Protein AF-A0A7W3M077-F1 (afdb_monomer)

Organism: Actinomadura namibiensis (NCBI:txid182080)

Sequence (106 aa):
MRRLPAVLLFTALAASAAVGAAPTAAAAPPPPPDAATPRSHLASLTVAAEGPSTGYSRDKFPHWITQSGTCNTREVVLQRDGSGVVTDSSCAAVSGTWRSPYDSAT

Radius of gyration: 24.49 Å; Cα contacts (8 Å, |Δi|>4): 59; chains: 1; bounding box: 38×37×80 Å

pLDDT: mean 83.67, std 16.81, range [45.81, 98.31]

Solvent-accessible surface area (backbone atoms only — not comparable to full-atom values): 6985 Å² total; per-residue (Å²): 136,84,88,63,74,65,65,64,55,54,55,57,53,54,58,57,54,59,67,74,65,59,75,78,80,74,86,72,77,78,84,77,76,62,74,67,56,64,49,54,54,58,71,68,55,81,88,72,81,85,73,82,69,80,88,69,57,76,80,81,57,76,76,59,55,72,74,54,92,66,26,26,46,59,36,55,48,51,59,70,68,29,46,82,58,40,61,52,97,59,40,46,72,78,47,57,47,49,68,42,93,87,78,70,46,110

Mean predicted aligned error: 12.26 Å

Secondary structure (DSSP, 8-state):
----HHHHHHHHHHHHHHHHTSPP---PPPPPPPTHHHHHHHHHSPP-PPPP-TT--GGGS-SS-EEETTEEHHHHHHHHH-EEEEE-TT--EEEEE---TTT---

Structure (mmCIF, N/CA/C/O backbone):
data_AF-A0A7W3M077-F1
#
_entry.id   AF-A0A7W3M077-F1
#
loop_
_atom_site.group_PDB
_atom_site.id
_atom_site.type_symbol
_atom_site.label_atom_id
_atom_site.label_alt_id
_atom_site.label_comp_id
_atom_site.label_asym_id
_atom_site.label_entity_id
_atom_site.label_seq_id
_atom_site.pdbx_PDB_ins_code
_atom_site.Cartn_x
_atom_site.Cartn_y
_atom_site.Cartn_z
_atom_site.occupancy
_atom_site.B_iso_or_equiv
_atom_site.auth_seq_id
_atom_site.auth_comp_id
_atom_site.auth_asym_id
_atom_site.auth_atom_id
_atom_site.pdbx_PDB_model_num
ATOM 1 N N . MET A 1 1 ? 21.426 13.191 58.759 1.00 45.81 1 MET A N 1
ATOM 2 C CA . MET A 1 1 ? 20.238 13.819 58.134 1.00 45.81 1 MET A CA 1
ATOM 3 C C . MET A 1 1 ? 20.375 13.692 56.620 1.00 45.81 1 MET A C 1
ATOM 5 O O . MET A 1 1 ? 21.162 14.401 56.011 1.00 45.81 1 MET A O 1
ATOM 9 N N . ARG A 1 2 ? 19.741 12.669 56.039 1.00 53.50 2 ARG A N 1
ATOM 10 C CA . ARG A 1 2 ? 20.023 12.143 54.691 1.00 53.50 2 ARG A CA 1
ATOM 11 C C . ARG A 1 2 ? 19.066 12.808 53.690 1.00 53.50 2 ARG A C 1
ATOM 13 O O . ARG A 1 2 ? 17.949 12.345 53.497 1.00 53.50 2 ARG A O 1
ATOM 20 N N . ARG A 1 3 ? 19.481 13.931 53.091 1.00 54.41 3 ARG A N 1
ATOM 21 C CA . ARG A 1 3 ? 18.730 14.689 52.062 1.00 54.41 3 ARG A CA 1
ATOM 22 C C . ARG A 1 3 ? 18.741 13.973 50.692 1.00 54.41 3 ARG A C 1
ATOM 24 O O . ARG A 1 3 ? 18.981 14.601 49.672 1.00 54.41 3 ARG A O 1
ATOM 31 N N . LEU A 1 4 ? 18.525 12.655 50.665 1.00 52.66 4 LEU A N 1
ATOM 32 C CA . LEU A 1 4 ? 18.594 11.841 49.442 1.00 52.66 4 LEU A CA 1
ATOM 33 C C . LEU A 1 4 ? 17.275 11.582 48.665 1.00 52.66 4 LEU A C 1
ATOM 35 O O . LEU A 1 4 ? 17.396 11.091 47.546 1.00 52.66 4 LEU A O 1
ATOM 39 N N . PRO A 1 5 ? 16.040 11.893 49.127 1.00 53.91 5 PRO A N 1
ATOM 40 C CA . PRO A 1 5 ? 14.843 11.487 48.376 1.00 53.91 5 PRO A CA 1
ATOM 41 C C . PRO A 1 5 ? 14.473 12.435 47.221 1.00 53.91 5 PRO A C 1
ATOM 43 O O . PRO A 1 5 ? 13.743 12.038 46.322 1.00 53.91 5 PRO A O 1
ATOM 46 N N . ALA A 1 6 ? 14.974 13.676 47.211 1.00 49.38 6 ALA A N 1
ATOM 47 C CA . ALA A 1 6 ? 14.575 14.675 46.215 1.00 49.38 6 ALA A CA 1
ATOM 48 C C . ALA A 1 6 ? 15.286 14.507 44.858 1.00 49.38 6 ALA A C 1
ATOM 50 O O . ALA A 1 6 ? 14.682 14.734 43.818 1.00 49.38 6 ALA A O 1
ATOM 51 N N . VAL A 1 7 ? 16.550 14.068 44.846 1.00 51.75 7 VAL A N 1
ATOM 52 C CA . VAL A 1 7 ? 17.355 13.973 43.609 1.00 51.75 7 VAL A CA 1
ATOM 53 C C . VAL A 1 7 ? 16.893 12.819 42.709 1.00 51.75 7 VAL A C 1
ATOM 55 O O . VAL A 1 7 ? 16.897 12.952 41.490 1.00 51.75 7 VAL A O 1
ATOM 58 N N . LEU A 1 8 ? 16.430 11.713 43.300 1.00 52.22 8 LEU A N 1
ATOM 59 C CA . LEU A 1 8 ? 15.947 10.534 42.567 1.00 52.22 8 LEU A CA 1
ATOM 60 C C . LEU A 1 8 ? 14.570 10.744 41.914 1.00 52.22 8 LEU A C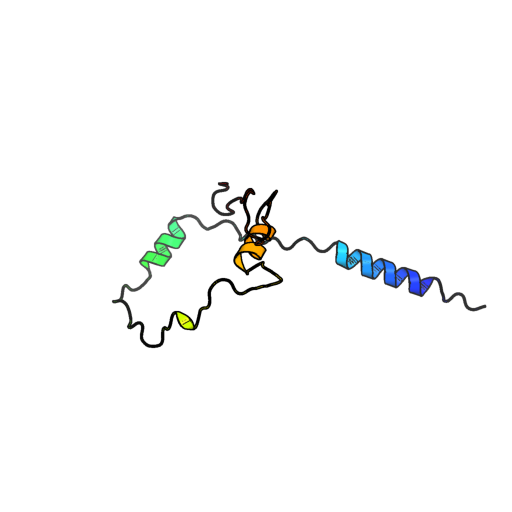 1
ATOM 62 O O . LEU A 1 8 ? 14.260 10.095 40.920 1.00 52.22 8 LEU A O 1
ATOM 66 N N . LEU A 1 9 ? 13.750 11.660 42.441 1.00 52.56 9 LEU A N 1
ATOM 67 C CA . LEU A 1 9 ? 12.438 11.974 41.866 1.00 52.56 9 LEU A CA 1
ATOM 68 C C . LEU A 1 9 ? 12.553 12.881 40.625 1.00 52.56 9 LEU A C 1
ATOM 70 O O . LEU A 1 9 ? 11.769 12.755 39.687 1.00 52.56 9 LEU A O 1
ATOM 74 N N . PHE A 1 10 ? 13.556 13.765 40.593 1.00 52.50 10 PHE A N 1
ATOM 75 C CA . PHE A 1 10 ? 13.786 14.684 39.473 1.00 52.50 10 PHE A CA 1
ATOM 76 C C . PHE A 1 10 ? 14.336 13.990 38.219 1.00 52.50 10 PHE A C 1
ATOM 78 O O . PHE A 1 10 ? 13.970 14.364 37.105 1.00 52.50 10 PHE A O 1
ATOM 85 N N . THR A 1 11 ? 15.170 12.956 38.368 1.00 55.88 11 THR A N 1
ATOM 86 C CA . THR A 1 11 ? 15.700 12.197 37.221 1.00 55.88 11 THR A CA 1
ATOM 87 C C . THR A 1 11 ? 14.631 11.335 36.547 1.00 55.88 11 THR A C 1
ATOM 89 O O . THR A 1 11 ? 14.602 11.254 35.320 1.00 55.88 11 THR A O 1
ATOM 92 N N . ALA A 1 12 ? 13.703 10.754 37.316 1.00 53.94 12 ALA A N 1
ATOM 93 C CA . ALA A 1 12 ? 12.586 9.978 36.773 1.00 53.94 12 ALA A CA 1
ATOM 94 C C . ALA A 1 12 ? 11.592 10.846 35.972 1.00 53.94 12 ALA A C 1
ATOM 96 O O . ALA A 1 12 ? 11.097 10.427 34.922 1.00 53.94 12 ALA A O 1
ATOM 97 N N . LEU A 1 13 ? 11.341 12.083 36.418 1.00 55.00 13 LEU A N 1
ATOM 98 C CA . LEU A 1 13 ? 10.448 13.011 35.717 1.00 55.00 13 LEU A CA 1
ATOM 99 C C . LEU A 1 13 ? 11.079 13.549 34.419 1.00 55.00 13 LEU A C 1
ATOM 101 O O . LEU A 1 13 ? 10.402 13.636 33.396 1.00 55.00 13 LEU A O 1
ATOM 105 N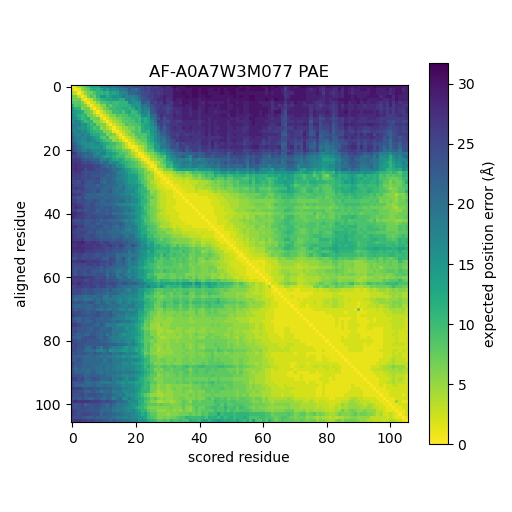 N . ALA A 1 14 ? 12.387 13.828 34.427 1.00 56.31 14 ALA A N 1
ATOM 106 C CA . ALA A 1 14 ? 13.122 14.257 33.234 1.00 56.31 14 ALA A CA 1
ATOM 107 C C . ALA A 1 14 ? 13.207 13.153 32.159 1.00 56.31 14 ALA A C 1
ATOM 109 O O . ALA A 1 14 ? 13.050 13.438 30.972 1.00 56.31 14 ALA A O 1
ATOM 110 N N . ALA A 1 15 ? 13.382 11.888 32.563 1.00 54.91 15 ALA A N 1
ATOM 111 C CA . ALA A 1 15 ? 13.379 10.752 31.637 1.00 54.91 15 ALA A CA 1
ATOM 112 C C . ALA A 1 15 ? 12.000 10.522 30.986 1.00 54.91 15 ALA A C 1
ATOM 114 O O . ALA A 1 15 ? 11.924 10.163 29.813 1.00 54.91 15 ALA A O 1
ATOM 115 N N . SER A 1 16 ? 10.911 10.790 31.714 1.00 56.47 16 SER A N 1
ATOM 116 C CA . SER A 1 16 ? 9.538 10.665 31.202 1.00 56.47 16 SER A CA 1
ATOM 117 C C . SER A 1 16 ? 9.189 11.758 30.180 1.00 56.47 16 SER A C 1
ATOM 119 O O . SER A 1 16 ? 8.500 11.493 29.196 1.00 56.47 16 SER A O 1
ATOM 121 N N . ALA A 1 17 ? 9.704 12.978 30.371 1.00 56.31 17 ALA A N 1
ATOM 122 C CA . ALA A 1 17 ? 9.491 14.094 29.446 1.00 56.31 17 ALA A CA 1
ATOM 123 C C . ALA A 1 17 ? 10.209 13.901 28.096 1.00 56.31 17 ALA A C 1
ATOM 125 O O . ALA A 1 17 ? 9.702 14.332 27.062 1.00 56.31 17 ALA A O 1
ATOM 126 N N . ALA A 1 18 ? 11.357 13.214 28.084 1.00 56.44 18 ALA A N 1
ATOM 127 C CA . ALA A 1 18 ? 12.130 12.975 26.865 1.00 56.44 18 ALA A CA 1
ATOM 128 C C . ALA A 1 18 ? 11.442 12.005 25.884 1.00 56.44 18 ALA A C 1
ATOM 130 O O . ALA A 1 18 ? 11.599 12.149 24.674 1.00 56.44 18 ALA A O 1
ATOM 131 N N . VAL A 1 19 ? 10.645 11.049 26.378 1.00 59.50 19 VAL A N 1
ATOM 132 C CA . VAL A 1 19 ? 9.927 10.079 25.524 1.00 59.50 19 VAL A CA 1
ATOM 133 C C . VAL A 1 19 ? 8.669 10.695 24.896 1.00 59.50 19 VAL A C 1
ATOM 135 O O . VAL A 1 19 ? 8.309 10.344 23.777 1.00 59.50 19 VAL A O 1
ATOM 138 N N . GLY A 1 20 ? 8.026 11.656 25.570 1.00 59.88 20 GLY A N 1
ATOM 139 C CA . GLY A 1 20 ? 6.843 12.359 25.051 1.00 59.88 20 GLY A CA 1
ATOM 140 C C . GLY A 1 20 ? 7.140 13.442 24.006 1.00 59.88 20 GLY A C 1
ATOM 141 O O . GLY A 1 20 ? 6.219 13.916 23.349 1.00 59.88 20 GLY A O 1
ATOM 142 N N . ALA A 1 21 ? 8.409 13.832 23.848 1.00 59.69 21 ALA A N 1
ATOM 143 C CA . ALA A 1 21 ? 8.846 14.872 22.914 1.00 59.69 21 ALA A CA 1
ATOM 144 C C . ALA A 1 21 ? 9.429 14.319 21.601 1.00 59.69 21 ALA A C 1
ATOM 146 O O . ALA A 1 21 ? 9.908 15.094 20.771 1.00 59.69 21 ALA A O 1
ATOM 147 N N . ALA A 1 22 ? 9.418 12.995 21.401 1.00 62.41 22 ALA A N 1
ATOM 148 C CA . ALA A 1 22 ? 9.843 12.420 20.133 1.00 62.41 22 ALA A CA 1
ATOM 149 C C . ALA A 1 22 ? 8.895 12.899 19.016 1.00 62.41 22 ALA A C 1
ATOM 151 O O . ALA A 1 22 ? 7.675 12.774 19.167 1.00 62.41 22 ALA A O 1
ATOM 152 N N . PRO A 1 23 ? 9.414 13.447 17.901 1.00 63.00 23 PRO A N 1
ATOM 153 C CA . PRO A 1 23 ? 8.567 13.782 16.770 1.00 63.00 23 PRO A CA 1
ATOM 154 C C . PRO A 1 23 ? 7.858 12.511 16.301 1.00 63.00 23 PRO A C 1
ATOM 156 O O . PRO A 1 23 ? 8.477 11.452 16.175 1.00 63.00 23 PRO A O 1
ATOM 159 N N . THR A 1 24 ? 6.555 12.610 16.040 1.00 65.81 24 THR A N 1
ATOM 160 C CA . THR A 1 24 ? 5.815 11.552 15.351 1.00 65.81 24 THR A CA 1
ATOM 161 C C . THR A 1 24 ? 6.553 11.229 14.060 1.00 65.81 24 THR A C 1
ATOM 163 O O . THR A 1 24 ? 6.793 12.133 13.257 1.00 65.81 24 THR A O 1
ATOM 166 N N . ALA A 1 25 ? 6.944 9.966 13.873 1.00 61.47 25 ALA A N 1
ATOM 167 C CA . ALA A 1 25 ? 7.624 9.540 12.661 1.00 61.47 25 ALA A CA 1
ATOM 168 C C . ALA A 1 25 ? 6.775 9.938 11.447 1.00 61.47 25 ALA A C 1
ATOM 170 O O . ALA A 1 25 ? 5.646 9.472 11.286 1.00 61.47 25 ALA A O 1
ATOM 171 N N . ALA A 1 26 ? 7.304 10.834 10.614 1.00 64.94 26 ALA A N 1
ATOM 172 C CA . ALA A 1 26 ? 6.656 11.201 9.370 1.00 64.94 26 ALA A CA 1
ATOM 173 C C . ALA A 1 26 ? 6.763 10.001 8.423 1.00 64.94 26 ALA A C 1
ATOM 175 O O . ALA A 1 26 ? 7.848 9.659 7.963 1.00 64.94 26 ALA A O 1
ATOM 176 N N . ALA A 1 27 ? 5.635 9.347 8.151 1.00 66.69 27 ALA A N 1
ATOM 177 C CA . ALA 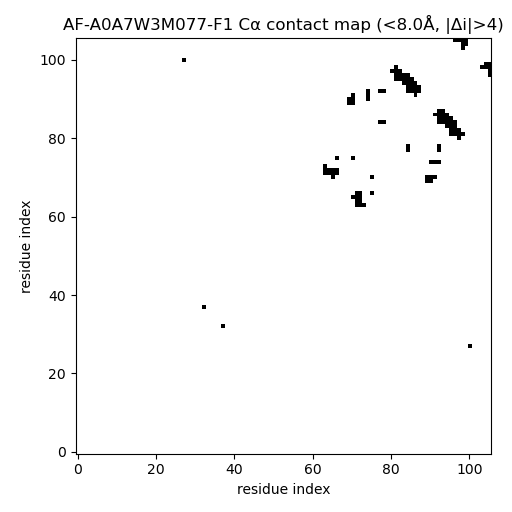A 1 27 ? 5.567 8.247 7.190 1.00 66.69 27 ALA A CA 1
ATOM 178 C C . ALA A 1 27 ? 5.655 8.728 5.727 1.00 66.69 27 ALA A C 1
ATOM 180 O O . ALA A 1 27 ? 5.700 7.908 4.812 1.00 66.69 27 ALA A O 1
ATOM 181 N N . ALA A 1 28 ? 5.651 10.045 5.494 1.00 69.00 28 ALA A N 1
ATOM 182 C CA . ALA A 1 28 ? 5.636 10.615 4.157 1.00 69.00 28 ALA A CA 1
ATOM 183 C C . ALA A 1 28 ? 7.036 10.556 3.510 1.00 69.00 28 ALA A C 1
ATOM 185 O O . ALA A 1 28 ? 7.995 11.077 4.087 1.00 69.00 28 ALA A O 1
ATOM 186 N N . PRO A 1 29 ? 7.170 9.957 2.312 1.00 73.75 29 PRO A N 1
ATOM 187 C CA . PRO A 1 29 ? 8.406 10.022 1.543 1.00 73.75 29 PRO A CA 1
ATOM 188 C C . PRO A 1 29 ? 8.674 11.460 1.052 1.00 73.75 29 PRO A C 1
ATOM 190 O O . PRO A 1 29 ? 7.749 12.275 0.994 1.00 73.75 29 PRO A O 1
ATOM 193 N N . PRO A 1 30 ? 9.925 11.796 0.681 1.00 80.81 30 PRO A N 1
ATOM 194 C CA . PRO A 1 30 ? 10.231 13.084 0.061 1.00 80.81 30 PRO A CA 1
ATOM 195 C C . PRO A 1 30 ? 9.464 13.269 -1.264 1.00 80.81 30 PRO A C 1
ATOM 197 O O . PRO A 1 30 ? 9.048 12.273 -1.867 1.00 80.81 30 PRO A O 1
ATOM 200 N N . PRO A 1 31 ? 9.305 14.519 -1.750 1.00 80.50 31 PRO A N 1
ATOM 201 C CA . PRO A 1 31 ? 8.687 14.779 -3.045 1.00 80.50 31 PRO A CA 1
ATOM 202 C C . PRO A 1 31 ? 9.343 13.945 -4.157 1.00 80.50 31 PRO A C 1
ATOM 204 O O . PRO A 1 31 ? 10.575 13.831 -4.182 1.00 80.50 31 PRO A O 1
ATOM 207 N N . PRO A 1 32 ? 8.554 13.351 -5.069 1.00 82.94 32 PRO A N 1
ATOM 208 C CA . PRO A 1 32 ? 9.112 12.586 -6.173 1.00 82.94 32 PRO A CA 1
ATOM 209 C C . PRO A 1 32 ? 9.919 13.500 -7.113 1.00 82.94 32 PRO A C 1
ATOM 211 O O . PRO A 1 32 ? 9.621 14.692 -7.216 1.00 82.94 32 PRO A O 1
ATOM 214 N N . PRO A 1 33 ? 10.929 12.964 -7.823 1.00 88.81 33 PRO A N 1
ATOM 215 C CA . PRO A 1 33 ? 11.644 13.725 -8.842 1.00 88.81 33 PRO A CA 1
ATOM 216 C C . PRO A 1 33 ? 10.722 14.080 -10.018 1.00 88.81 33 PRO A C 1
ATOM 218 O O . PRO A 1 33 ? 9.704 13.420 -10.247 1.00 88.81 33 PRO A O 1
ATOM 221 N N . ASP A 1 34 ? 11.127 15.064 -10.825 1.00 91.44 34 ASP A N 1
ATOM 222 C CA . ASP A 1 34 ? 10.436 15.393 -12.071 1.00 91.44 34 ASP A CA 1
ATOM 223 C C . ASP A 1 34 ? 10.310 14.174 -12.982 1.00 91.44 34 ASP A C 1
ATOM 225 O O . ASP A 1 34 ? 11.225 13.356 -13.099 1.00 91.44 34 ASP A O 1
ATOM 229 N N . ALA A 1 35 ? 9.195 14.094 -13.710 1.00 93.38 35 ALA A N 1
ATOM 230 C CA . ALA A 1 35 ? 8.840 12.932 -14.518 1.00 93.38 35 ALA A CA 1
ATOM 231 C C . ALA A 1 35 ? 9.841 12.608 -15.655 1.00 93.38 35 ALA A C 1
ATOM 233 O O . ALA A 1 35 ? 9.725 11.559 -16.288 1.00 93.38 35 ALA A O 1
ATOM 234 N N . ALA A 1 36 ? 10.811 13.479 -15.948 1.00 97.06 36 ALA A N 1
ATOM 235 C CA . ALA A 1 36 ? 11.915 13.189 -16.866 1.00 97.06 36 ALA A CA 1
ATOM 236 C C . ALA A 1 36 ? 12.882 12.126 -16.303 1.00 97.06 36 ALA A C 1
ATOM 238 O O . ALA A 1 36 ? 13.319 11.246 -17.042 1.00 97.06 36 ALA A O 1
ATOM 239 N N . THR A 1 37 ? 13.149 12.156 -14.995 1.00 95.94 37 THR A N 1
ATOM 240 C CA . THR A 1 37 ? 14.058 11.229 -14.303 1.00 95.94 37 THR A CA 1
ATOM 241 C C . THR A 1 37 ? 13.581 9.770 -14.330 1.00 95.94 37 THR A C 1
ATOM 243 O O . THR A 1 37 ? 14.324 8.912 -14.802 1.00 95.94 37 THR A O 1
ATOM 246 N N . PRO A 1 38 ? 12.348 9.417 -13.908 1.00 95.75 38 PRO A N 1
ATOM 247 C CA . PRO A 1 38 ? 11.889 8.034 -14.016 1.00 95.75 38 PRO A CA 1
ATOM 248 C C . PRO A 1 38 ? 11.797 7.573 -15.477 1.00 95.75 38 PRO A C 1
ATOM 250 O O . PRO A 1 38 ? 12.041 6.403 -15.752 1.00 95.75 38 PRO A O 1
ATOM 253 N N . ARG A 1 39 ? 11.518 8.471 -16.435 1.00 97.56 39 ARG A N 1
ATOM 254 C CA . ARG A 1 39 ? 11.531 8.123 -17.866 1.00 97.56 39 ARG A CA 1
ATOM 255 C C . ARG A 1 39 ? 12.926 7.759 -18.367 1.00 97.56 39 ARG A C 1
ATOM 257 O O . ARG A 1 39 ? 13.043 6.782 -19.101 1.00 97.56 39 ARG A O 1
ATOM 264 N N . SER A 1 40 ? 13.968 8.494 -17.970 1.00 97.50 40 SER A N 1
ATOM 265 C CA . SER A 1 40 ? 15.344 8.148 -18.348 1.00 97.50 40 SER A CA 1
ATOM 266 C C . SER A 1 40 ? 15.782 6.822 -17.721 1.00 97.50 40 SER A C 1
ATOM 268 O O . SER A 1 40 ? 16.383 5.997 -18.406 1.00 97.50 40 SER A O 1
ATOM 270 N N . HIS A 1 41 ? 15.402 6.563 -16.465 1.00 97.19 41 HIS A N 1
ATOM 271 C CA . HIS A 1 41 ? 15.653 5.277 -15.810 1.00 97.19 41 HIS A CA 1
ATOM 272 C C . HIS A 1 41 ? 14.950 4.123 -16.537 1.00 97.19 41 HIS A C 1
ATOM 274 O O . HIS A 1 41 ? 15.593 3.119 -16.837 1.00 97.19 41 HIS A O 1
ATOM 280 N N . LEU A 1 42 ? 13.665 4.273 -16.883 1.00 96.12 42 LEU A N 1
ATOM 281 C CA . LEU A 1 42 ? 12.911 3.259 -17.631 1.00 96.12 42 LEU A CA 1
ATOM 282 C C . LEU A 1 42 ? 13.524 2.991 -19.010 1.00 96.12 42 LEU A C 1
ATOM 284 O O . LEU A 1 42 ? 13.651 1.835 -19.399 1.00 96.12 42 LEU A O 1
ATOM 288 N N . ALA A 1 43 ? 13.952 4.037 -19.721 1.00 97.31 43 ALA A N 1
ATOM 289 C CA . ALA A 1 43 ? 14.611 3.901 -21.020 1.00 97.31 43 ALA A CA 1
ATOM 290 C C . ALA A 1 43 ? 15.976 3.192 -20.940 1.00 97.31 43 ALA A C 1
ATOM 292 O O . ALA A 1 43 ? 16.440 2.655 -21.942 1.00 97.31 43 ALA A O 1
ATOM 293 N N . SER A 1 44 ? 16.619 3.184 -19.767 1.00 97.50 44 SER A N 1
ATOM 294 C CA . SER A 1 44 ? 17.893 2.487 -19.548 1.00 97.50 44 SER A CA 1
ATOM 295 C C . SER A 1 44 ? 17.738 0.989 -19.259 1.00 97.50 44 SER A C 1
ATOM 297 O O . SER A 1 44 ? 18.721 0.248 -19.302 1.00 97.50 44 SER A O 1
ATOM 299 N N . LEU A 1 45 ? 16.517 0.528 -18.960 1.00 97.00 45 LEU A N 1
ATOM 300 C CA . LEU A 1 45 ? 16.256 -0.879 -18.679 1.00 97.00 45 LEU A CA 1
ATOM 301 C C . LEU A 1 45 ? 16.377 -1.710 -19.959 1.00 97.00 45 LEU A C 1
ATOM 303 O O . LEU A 1 45 ? 15.804 -1.387 -20.998 1.00 97.00 45 LEU A O 1
ATOM 307 N N . THR A 1 46 ? 17.092 -2.829 -19.868 1.00 96.88 46 THR A N 1
ATOM 308 C CA . THR A 1 46 ? 17.112 -3.821 -20.947 1.00 96.88 46 THR A CA 1
ATOM 309 C C . THR A 1 46 ? 15.785 -4.571 -20.963 1.00 96.88 46 THR A C 1
ATOM 311 O O . THR A 1 46 ? 15.415 -5.202 -19.974 1.00 96.88 46 THR A O 1
ATOM 314 N N . VAL A 1 47 ? 15.075 -4.520 -22.089 1.00 95.62 47 VAL A N 1
ATOM 315 C CA . VAL A 1 47 ? 13.842 -5.290 -22.277 1.00 95.62 47 VAL A CA 1
ATOM 316 C C . VAL A 1 47 ? 14.201 -6.757 -22.497 1.00 95.62 47 VAL A C 1
ATOM 318 O O . VAL A 1 47 ? 14.994 -7.086 -23.378 1.00 95.62 47 VAL A O 1
ATOM 321 N N . ALA A 1 48 ? 13.596 -7.638 -21.707 1.00 94.44 48 ALA A N 1
ATOM 322 C CA . ALA A 1 48 ? 13.745 -9.081 -21.816 1.00 94.44 48 ALA A CA 1
ATOM 323 C C . ALA A 1 48 ? 12.368 -9.754 -21.812 1.00 94.44 48 ALA A C 1
ATOM 325 O O . ALA A 1 48 ? 11.380 -9.166 -21.369 1.00 94.44 48 ALA A O 1
ATOM 326 N N . ALA A 1 49 ? 12.309 -10.991 -22.306 1.00 95.50 49 ALA A N 1
ATOM 327 C CA . ALA A 1 49 ? 11.122 -11.822 -22.145 1.00 95.50 49 ALA A CA 1
ATOM 328 C C . ALA A 1 49 ? 10.858 -12.091 -20.655 1.00 95.50 49 ALA A C 1
ATOM 330 O O . ALA A 1 49 ? 11.793 -12.143 -19.851 1.00 95.50 49 ALA A O 1
ATOM 331 N N . GLU A 1 50 ? 9.589 -12.276 -20.296 1.00 93.19 50 GLU A N 1
ATOM 332 C CA . GLU A 1 50 ? 9.209 -12.660 -18.939 1.00 93.19 50 GLU A CA 1
ATOM 333 C C . GLU A 1 50 ? 9.913 -13.967 -18.539 1.00 93.19 50 GLU A C 1
ATOM 335 O O . GLU A 1 50 ? 9.950 -14.937 -19.300 1.00 93.19 50 GLU A O 1
ATOM 340 N N . GLY A 1 51 ? 10.517 -13.971 -17.349 1.00 91.56 51 GLY A N 1
ATOM 341 C CA . GLY A 1 51 ? 11.161 -15.157 -16.798 1.00 91.56 51 GLY A CA 1
ATOM 342 C C . GLY A 1 51 ? 10.138 -16.205 -16.344 1.00 91.56 51 GLY A C 1
ATOM 343 O O . GLY A 1 51 ? 8.969 -15.891 -16.130 1.00 91.56 51 GLY A O 1
ATOM 344 N N . PRO A 1 52 ? 10.556 -17.464 -16.149 1.00 92.56 52 PRO A N 1
ATOM 345 C CA . PRO A 1 52 ? 9.664 -18.488 -15.627 1.00 92.56 52 PRO A CA 1
ATOM 346 C C . PRO A 1 52 ? 9.221 -18.144 -14.198 1.00 92.56 52 PRO A C 1
ATOM 348 O O . PRO A 1 52 ? 10.031 -17.747 -13.363 1.00 92.56 52 PRO A O 1
ATOM 351 N N . SER A 1 53 ? 7.953 -18.396 -13.876 1.00 92.94 53 SER A N 1
ATOM 352 C CA . SER A 1 53 ? 7.412 -18.260 -12.515 1.00 92.94 53 SER A CA 1
ATOM 353 C C . SER A 1 53 ? 7.802 -19.420 -11.583 1.00 92.94 53 SER A C 1
ATOM 355 O O . SER A 1 53 ? 7.288 -19.538 -10.471 1.00 92.94 53 SER A O 1
ATOM 357 N N . THR A 1 54 ? 8.713 -20.299 -12.011 1.00 94.75 54 THR A N 1
ATOM 358 C CA . THR A 1 54 ? 9.168 -21.465 -11.247 1.00 94.75 54 THR A CA 1
ATOM 359 C C . THR A 1 54 ? 9.638 -21.059 -9.849 1.00 94.75 54 THR A C 1
ATOM 361 O O . THR A 1 54 ? 10.502 -20.204 -9.688 1.00 94.75 54 THR A O 1
ATOM 364 N N . GLY A 1 55 ? 9.076 -21.698 -8.820 1.00 91.50 55 GLY A N 1
ATOM 365 C CA . GLY A 1 55 ? 9.378 -21.407 -7.414 1.00 91.50 55 GLY A CA 1
ATOM 366 C C . GLY A 1 55 ? 8.438 -20.388 -6.762 1.00 91.50 55 GLY A C 1
ATOM 367 O O . GLY A 1 55 ? 8.367 -20.341 -5.528 1.00 91.50 55 GLY A O 1
ATOM 368 N N . TYR A 1 56 ? 7.657 -19.643 -7.553 1.00 94.25 56 TYR A N 1
ATOM 369 C CA . TYR A 1 56 ? 6.543 -18.856 -7.038 1.00 94.25 56 TYR A CA 1
ATOM 370 C C . TYR A 1 56 ? 5.403 -19.777 -6.587 1.00 94.25 56 TYR A C 1
ATOM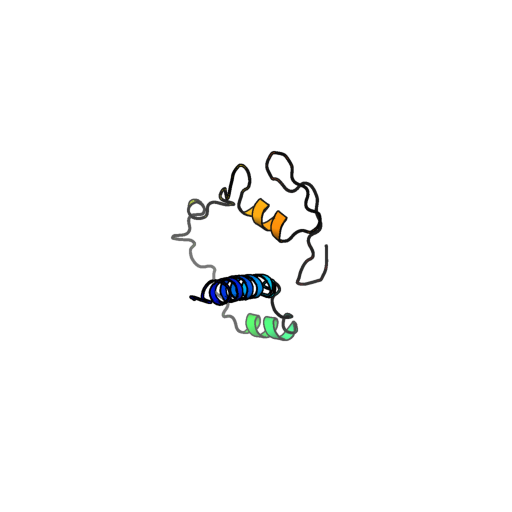 372 O O . TYR A 1 56 ? 4.985 -20.688 -7.296 1.00 94.25 56 TYR A O 1
ATOM 380 N N . SER A 1 57 ? 4.877 -19.517 -5.394 1.00 94.00 57 SER A N 1
ATOM 381 C CA . SER A 1 57 ? 3.628 -20.100 -4.910 1.00 94.00 57 SER A CA 1
ATOM 382 C C . SER A 1 57 ? 2.873 -19.012 -4.167 1.00 94.00 57 SER A C 1
ATOM 384 O O . SER A 1 57 ? 3.381 -18.444 -3.197 1.00 94.00 57 SER A O 1
ATOM 386 N N . ARG A 1 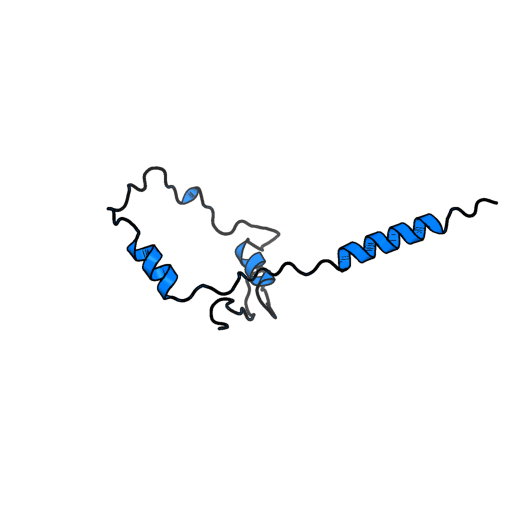58 ? 1.655 -18.721 -4.630 1.00 92.75 58 ARG A N 1
ATOM 387 C CA . ARG A 1 58 ? 0.780 -17.708 -4.034 1.00 92.75 58 ARG A CA 1
ATOM 388 C C . ARG A 1 58 ? 0.427 -18.029 -2.576 1.00 92.75 58 ARG A C 1
ATOM 390 O O . ARG A 1 58 ? 0.209 -17.102 -1.793 1.00 92.75 58 ARG A O 1
ATOM 397 N N . ASP A 1 59 ? 0.443 -19.306 -2.210 1.00 92.88 59 ASP A N 1
ATOM 398 C CA . ASP A 1 59 ? 0.109 -19.808 -0.872 1.00 92.88 59 ASP A CA 1
ATOM 399 C C . ASP A 1 59 ? 1.144 -19.407 0.186 1.00 92.88 59 ASP A C 1
ATOM 401 O O . ASP A 1 59 ? 0.816 -19.288 1.364 1.00 92.88 59 ASP A O 1
ATOM 405 N N . LYS A 1 60 ? 2.386 -19.114 -0.226 1.00 92.00 60 LYS A N 1
ATOM 406 C CA . LYS A 1 60 ? 3.436 -18.603 0.673 1.00 92.00 60 LYS A CA 1
ATOM 407 C C . LYS A 1 60 ? 3.221 -17.148 1.100 1.00 92.00 60 LYS A C 1
ATOM 409 O O . LYS A 1 60 ? 3.941 -16.660 1.965 1.00 92.00 60 LYS A O 1
ATOM 414 N N . PHE A 1 61 ? 2.250 -16.456 0.505 1.00 89.88 61 PHE A N 1
ATOM 415 C CA . PHE A 1 61 ? 1.961 -15.044 0.754 1.00 89.88 61 PHE A CA 1
ATOM 416 C C . PHE A 1 61 ? 0.537 -14.875 1.311 1.00 89.88 61 PHE A C 1
ATOM 418 O O . PHE A 1 61 ? -0.331 -14.306 0.631 1.00 89.88 61 PHE A O 1
ATOM 425 N N . PRO A 1 62 ? 0.249 -15.388 2.524 1.00 88.19 62 PRO A N 1
ATOM 426 C CA . PRO A 1 62 ? -1.060 -15.220 3.146 1.00 88.19 62 PRO A CA 1
ATOM 427 C C . PRO A 1 62 ? -1.404 -13.729 3.217 1.00 88.19 62 PRO A C 1
ATOM 429 O O . PRO A 1 62 ? -0.585 -12.904 3.620 1.00 88.19 62 PRO A O 1
ATOM 432 N N . HIS A 1 63 ? -2.600 -13.369 2.752 1.00 85.31 63 HIS A N 1
ATOM 433 C CA . HIS A 1 63 ? -3.036 -11.976 2.766 1.00 85.31 63 HIS A CA 1
ATOM 434 C C . HIS A 1 63 ? -3.682 -11.629 4.101 1.00 85.31 63 HIS A C 1
ATOM 436 O O . HIS A 1 63 ? -4.413 -12.437 4.661 1.00 85.31 63 HIS A O 1
ATOM 442 N N . TRP A 1 64 ? -3.377 -10.416 4.567 1.00 88.50 64 TRP A N 1
ATOM 443 C CA . TRP A 1 64 ? -3.890 -9.772 5.778 1.00 88.50 64 TRP A CA 1
ATOM 444 C C . TRP A 1 64 ? -4.039 -10.732 6.959 1.00 88.50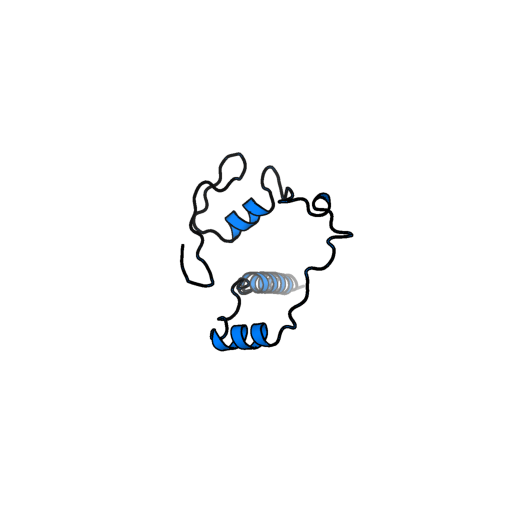 64 TRP A C 1
ATOM 446 O O . TRP A 1 64 ? -5.136 -11.133 7.331 1.00 88.50 64 TRP A O 1
ATOM 456 N N . ILE A 1 65 ? -2.915 -11.064 7.589 1.00 93.62 65 ILE A N 1
ATOM 457 C CA . ILE A 1 65 ? -2.932 -11.840 8.829 1.00 93.62 65 ILE A CA 1
ATOM 458 C C . ILE A 1 65 ? -3.677 -11.077 9.932 1.00 93.62 65 ILE A C 1
ATOM 460 O O . ILE A 1 65 ? -3.632 -9.840 9.971 1.00 93.62 65 ILE A O 1
ATOM 464 N N . THR A 1 66 ? -4.338 -11.810 10.826 1.00 95.69 66 THR A N 1
ATOM 465 C CA . THR A 1 66 ? -4.931 -11.245 12.043 1.00 95.69 66 THR A CA 1
ATOM 466 C C . THR A 1 66 ? -3.835 -10.651 12.917 1.00 95.69 66 THR A C 1
ATOM 468 O O . THR A 1 66 ? -2.863 -11.329 13.238 1.00 95.69 66 THR A O 1
ATOM 471 N N . GLN A 1 67 ? -3.998 -9.384 13.293 1.00 95.50 67 GLN A N 1
ATOM 472 C CA . GLN A 1 67 ? -3.088 -8.686 14.202 1.00 95.50 67 GLN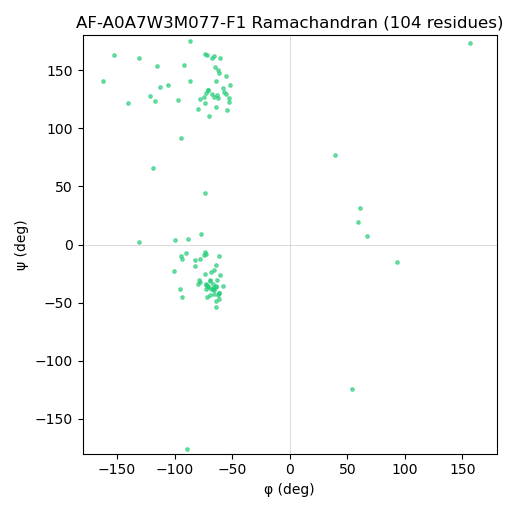 A CA 1
ATOM 473 C C . GLN A 1 67 ? -3.591 -8.790 15.646 1.00 95.50 67 GLN A C 1
ATOM 475 O O . GLN A 1 67 ? -2.821 -9.096 16.551 1.00 95.50 67 GLN A O 1
ATOM 480 N N . SER A 1 68 ? -4.892 -8.569 15.864 1.00 95.12 68 SER A N 1
ATOM 481 C CA . SER A 1 68 ? -5.542 -8.707 17.172 1.00 95.12 68 SER A CA 1
ATOM 482 C C . SER A 1 68 ? -7.057 -8.828 17.008 1.00 95.12 68 SER A C 1
ATOM 484 O O . SER A 1 68 ? -7.641 -8.129 16.182 1.00 95.12 68 SER A O 1
ATOM 486 N N . GLY A 1 69 ? -7.707 -9.688 17.798 1.00 95.31 69 GLY A N 1
ATOM 487 C CA . GLY A 1 69 ? -9.159 -9.883 17.744 1.00 95.31 69 GLY A CA 1
ATOM 488 C C . GLY A 1 69 ? -9.652 -10.220 16.331 1.00 95.31 69 GLY A C 1
ATOM 489 O O . GLY A 1 69 ? -9.170 -11.166 15.712 1.00 95.31 69 GLY A O 1
ATOM 490 N N . THR A 1 70 ? -10.602 -9.433 15.825 1.00 95.50 70 THR A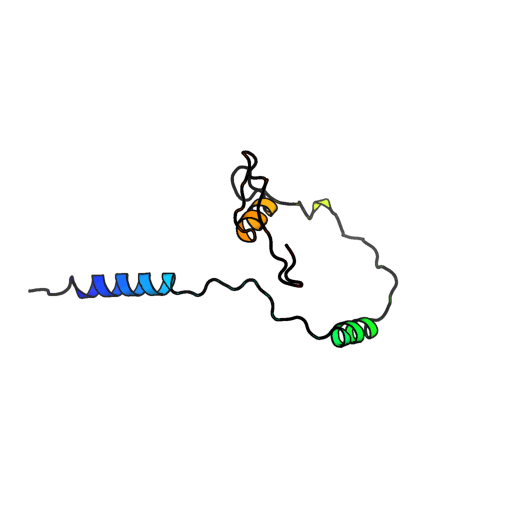 N 1
ATOM 491 C CA . THR A 1 70 ? -11.118 -9.515 14.446 1.00 95.50 70 THR A CA 1
ATOM 492 C C . THR A 1 70 ? -10.345 -8.631 13.456 1.00 95.50 70 THR A C 1
ATOM 494 O O . THR A 1 70 ? -10.548 -8.744 12.250 1.00 95.50 70 THR A O 1
ATOM 497 N N . CYS A 1 71 ? -9.416 -7.794 13.931 1.00 96.81 71 CYS A N 1
ATOM 498 C CA . CYS A 1 71 ? -8.652 -6.868 13.101 1.00 96.81 71 CYS A CA 1
ATOM 499 C C . CYS A 1 71 ? -7.502 -7.580 12.383 1.00 96.81 71 CYS A C 1
ATOM 501 O O . CYS A 1 71 ? -6.541 -8.062 12.999 1.00 96.81 71 CYS A O 1
ATOM 503 N N . ASN A 1 72 ? -7.564 -7.592 11.056 1.00 96.88 72 ASN A N 1
ATOM 504 C CA . ASN A 1 72 ? -6.459 -8.036 10.220 1.00 96.88 72 ASN A CA 1
ATOM 505 C C . ASN A 1 72 ? -5.471 -6.891 9.927 1.00 96.88 72 ASN A C 1
ATOM 507 O O . ASN A 1 72 ? -5.675 -5.736 10.299 1.00 96.88 72 ASN A O 1
ATOM 511 N N . THR A 1 73 ? -4.374 -7.220 9.247 1.00 95.50 73 THR A N 1
ATOM 512 C CA . THR A 1 73 ? -3.307 -6.259 8.923 1.00 95.50 73 THR A CA 1
ATOM 513 C C . THR A 1 73 ? -3.811 -5.059 8.120 1.00 95.50 73 THR A C 1
ATOM 515 O O . THR A 1 73 ? -3.332 -3.951 8.343 1.00 95.50 73 THR A O 1
ATOM 518 N N . ARG A 1 74 ? -4.781 -5.243 7.214 1.00 96.00 74 ARG A N 1
ATOM 519 C CA . ARG A 1 74 ? -5.375 -4.125 6.469 1.00 96.00 74 ARG A CA 1
ATOM 520 C C . ARG A 1 74 ? -6.104 -3.179 7.404 1.00 96.00 74 ARG A C 1
ATOM 522 O O . ARG A 1 74 ? -5.864 -1.983 7.312 1.00 96.00 74 ARG A O 1
ATOM 529 N N . GLU A 1 75 ? -6.954 -3.692 8.286 1.00 97.25 75 GLU A N 1
ATOM 530 C CA . GLU A 1 75 ? -7.762 -2.832 9.158 1.00 97.25 75 GLU A CA 1
ATOM 531 C C . GLU A 1 75 ? -6.884 -2.013 10.108 1.00 97.25 75 GLU A C 1
ATOM 533 O O . GLU A 1 75 ? -7.116 -0.822 10.303 1.00 97.25 75 GLU A O 1
ATOM 538 N N . VAL A 1 76 ? -5.789 -2.603 10.598 1.00 95.81 76 VAL A N 1
ATOM 539 C CA . VAL A 1 76 ? -4.783 -1.869 11.383 1.00 95.81 76 VAL A CA 1
ATOM 540 C C . VAL A 1 76 ? -4.147 -0.734 10.572 1.00 95.81 76 VAL A C 1
ATOM 542 O O . VAL A 1 76 ? -3.966 0.364 11.096 1.00 95.81 76 VAL A O 1
ATOM 545 N N . VAL A 1 77 ? -3.822 -0.965 9.296 1.00 94.75 77 VAL A N 1
ATOM 546 C CA . VAL A 1 77 ? -3.250 0.070 8.416 1.00 94.75 77 VAL A CA 1
ATOM 547 C C . VAL A 1 77 ? -4.277 1.155 8.086 1.00 94.75 77 VAL A C 1
ATOM 549 O O . VAL A 1 77 ? -3.952 2.337 8.166 1.00 94.75 77 VAL A O 1
ATOM 552 N N . LEU A 1 78 ? -5.520 0.782 7.776 1.00 95.75 78 LEU A N 1
ATOM 553 C CA . LEU A 1 78 ? -6.587 1.737 7.471 1.00 95.75 78 LEU A CA 1
ATOM 554 C C . LEU A 1 78 ? -6.899 2.636 8.668 1.00 95.75 78 LEU A C 1
ATOM 556 O O . LEU A 1 78 ? -7.004 3.848 8.493 1.00 95.75 78 LEU A O 1
ATOM 560 N N . GLN A 1 79 ? -6.976 2.069 9.873 1.00 95.94 79 GLN A N 1
ATOM 561 C CA . GLN A 1 79 ? -7.172 2.826 11.109 1.00 95.94 79 GLN A CA 1
ATOM 562 C C . GLN A 1 79 ? -6.001 3.773 11.415 1.00 95.94 79 GLN A C 1
ATOM 564 O O . GLN A 1 79 ? -6.224 4.853 11.959 1.00 95.94 79 GLN A O 1
ATOM 569 N N . ARG A 1 80 ? -4.764 3.370 11.090 1.00 94.25 80 ARG A N 1
ATOM 570 C CA . ARG A 1 80 ? -3.548 4.172 11.298 1.00 94.25 80 ARG A CA 1
ATOM 571 C C . ARG A 1 80 ? -3.462 5.357 10.335 1.00 94.25 80 ARG A C 1
ATOM 573 O O . ARG A 1 80 ? -3.113 6.451 10.763 1.00 94.25 80 ARG A O 1
ATOM 580 N N . ASP A 1 81 ? -3.737 5.122 9.053 1.00 93.75 81 ASP A N 1
ATOM 581 C CA . ASP A 1 81 ? -3.498 6.104 7.983 1.00 93.75 81 ASP A CA 1
ATOM 582 C C . ASP A 1 81 ? -4.724 6.972 7.667 1.00 93.75 81 ASP A C 1
ATOM 584 O O . ASP A 1 81 ? -4.619 7.964 6.944 1.00 93.75 81 ASP A O 1
ATOM 588 N N . GLY A 1 82 ? -5.896 6.596 8.178 1.00 94.50 82 GLY A N 1
ATOM 589 C CA . GLY A 1 82 ? -7.137 7.331 7.981 1.00 94.50 82 GLY A CA 1
ATOM 590 C C . GLY A 1 82 ? -7.402 8.357 9.079 1.00 94.50 82 GLY A C 1
ATOM 591 O O . GLY A 1 82 ? -6.989 8.214 10.227 1.00 94.50 82 GLY A O 1
ATOM 592 N N . SER A 1 83 ? -8.161 9.392 8.735 1.00 95.75 83 SER A N 1
ATOM 593 C CA . SER A 1 83 ? -8.722 10.362 9.678 1.00 95.75 83 SER A CA 1
ATOM 594 C C . SER A 1 83 ? -10.215 10.116 9.865 1.00 95.75 83 SER A C 1
ATOM 596 O O . SER A 1 83 ? -10.928 9.873 8.892 1.00 95.75 83 SER A O 1
ATOM 598 N N . GLY A 1 84 ? -10.699 10.190 11.108 1.00 97.38 84 GLY A N 1
ATOM 599 C CA . GLY A 1 84 ? -12.120 9.978 11.415 1.00 97.38 84 GLY A CA 1
ATOM 600 C C . GLY A 1 84 ? -12.623 8.580 11.045 1.00 97.38 84 GLY A C 1
ATOM 601 O O . GLY A 1 84 ? -13.774 8.433 10.638 1.00 97.38 84 GLY A O 1
ATOM 602 N N . VAL A 1 85 ? -11.751 7.570 11.128 1.00 98.19 85 VAL A N 1
ATOM 603 C CA . VAL A 1 85 ? -12.097 6.194 10.765 1.00 98.19 85 VAL A CA 1
ATOM 604 C C . VAL A 1 85 ? -13.113 5.635 11.755 1.00 98.19 85 VAL A C 1
ATOM 606 O O . VAL A 1 85 ? -12.903 5.698 12.966 1.00 98.19 85 VAL A O 1
ATOM 609 N N . VAL A 1 86 ? -14.201 5.079 11.229 1.00 98.31 86 VAL A N 1
ATOM 610 C CA . VAL A 1 86 ? -15.202 4.327 11.991 1.00 98.31 86 VAL A CA 1
ATOM 611 C C . VAL A 1 86 ? -15.132 2.881 11.537 1.00 98.31 86 VAL A C 1
ATOM 613 O O . VAL A 1 86 ? -15.069 2.615 10.336 1.00 98.31 86 VAL A O 1
ATOM 616 N N . THR A 1 87 ? -15.154 1.955 12.490 1.00 98.25 87 THR A N 1
ATOM 617 C CA . THR A 1 87 ? -15.124 0.514 12.239 1.00 98.25 87 THR A CA 1
ATOM 618 C C . THR A 1 87 ? -16.412 -0.160 12.698 1.00 98.25 87 THR A C 1
ATOM 620 O O . THR A 1 87 ? -17.107 0.331 13.591 1.00 98.25 87 THR A O 1
ATOM 623 N N . ASP A 1 88 ? -16.748 -1.285 12.072 1.00 97.56 88 ASP A N 1
ATOM 624 C CA . ASP A 1 88 ? -17.834 -2.156 12.522 1.00 97.56 88 ASP A CA 1
ATOM 625 C C . ASP A 1 88 ? -17.353 -3.215 13.537 1.00 97.56 88 ASP A C 1
ATOM 627 O O . ASP A 1 88 ? -16.190 -3.255 13.947 1.00 97.56 88 ASP A O 1
ATOM 631 N N . SER A 1 89 ? -18.249 -4.121 13.948 1.00 96.44 89 SER A N 1
ATOM 632 C CA . SER A 1 89 ? -17.921 -5.208 14.885 1.00 96.44 89 SER A CA 1
ATOM 633 C C . SER A 1 89 ? -16.897 -6.215 14.347 1.00 96.44 89 SER A C 1
ATOM 635 O O . SER A 1 89 ? -16.310 -6.975 15.117 1.00 96.44 89 SER A O 1
ATOM 637 N N . SER A 1 90 ? -16.680 -6.246 13.032 1.00 95.62 90 SER A N 1
ATOM 638 C CA . SER A 1 90 ? -15.643 -7.054 12.389 1.00 95.62 90 SER A CA 1
ATOM 639 C C . SER A 1 90 ? -14.299 -6.326 12.284 1.00 9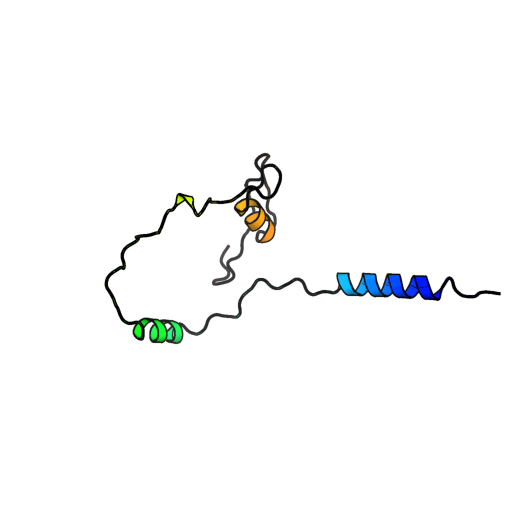5.62 90 SER A C 1
ATOM 641 O O . SER A 1 90 ? -13.355 -6.887 11.736 1.00 95.62 90 SER A O 1
ATOM 643 N N . CYS A 1 91 ? -14.192 -5.122 12.862 1.00 96.94 91 CYS A N 1
ATOM 644 C CA . CYS A 1 91 ? -13.055 -4.211 12.743 1.00 96.94 91 CYS A CA 1
ATOM 645 C C . CYS A 1 91 ? -12.872 -3.630 11.332 1.00 96.94 91 CYS A C 1
ATOM 647 O O . CYS A 1 91 ? -11.895 -2.927 11.087 1.00 96.94 91 CYS A O 1
ATOM 649 N N . ALA A 1 92 ? -13.810 -3.876 10.413 1.00 97.31 92 ALA A N 1
ATOM 650 C CA . ALA A 1 92 ? -13.730 -3.340 9.067 1.00 97.31 92 ALA A CA 1
ATOM 651 C C . ALA A 1 92 ? -14.020 -1.838 9.084 1.00 97.31 92 ALA A C 1
ATOM 653 O O . ALA A 1 92 ? -15.021 -1.402 9.660 1.00 97.31 92 ALA A O 1
ATOM 654 N N . ALA A 1 93 ? -13.163 -1.042 8.445 1.00 97.81 93 ALA A N 1
ATOM 655 C CA . ALA A 1 93 ? -13.418 0.383 8.265 1.00 97.81 93 ALA A CA 1
ATOM 656 C C . ALA A 1 93 ? -14.668 0.608 7.387 1.00 97.81 93 ALA A C 1
ATOM 658 O O . ALA A 1 93 ? -14.693 0.222 6.218 1.00 97.81 93 ALA A O 1
ATOM 659 N N . VAL A 1 94 ? -15.693 1.262 7.941 1.00 98.19 94 VAL A N 1
ATOM 660 C CA . VAL A 1 94 ? -16.953 1.604 7.247 1.00 98.19 94 VAL A CA 1
ATOM 661 C C . VAL A 1 94 ? -17.002 3.058 6.785 1.00 98.19 94 VAL A C 1
ATOM 663 O O . VAL A 1 94 ? -17.729 3.391 5.851 1.00 98.19 94 VAL A O 1
ATOM 666 N N . SER A 1 95 ? -16.217 3.933 7.412 1.00 98.12 95 SER A N 1
ATOM 667 C CA . SER A 1 95 ? -16.019 5.312 6.967 1.00 98.12 95 SER A CA 1
ATOM 668 C C . SER A 1 95 ? -14.661 5.833 7.412 1.00 98.12 95 SER A C 1
ATOM 670 O O . SER A 1 95 ? -14.046 5.284 8.323 1.00 98.12 95 SER A O 1
ATOM 672 N N . GLY A 1 96 ? -14.219 6.920 6.792 1.00 97.19 96 GLY A N 1
ATOM 673 C CA . GLY A 1 96 ? -12.984 7.625 7.108 1.00 97.19 96 GLY A CA 1
ATOM 674 C C . GLY A 1 96 ? -12.515 8.427 5.900 1.00 97.19 96 GLY A C 1
ATOM 675 O O . GLY A 1 96 ? -13.081 8.313 4.812 1.00 97.19 96 GLY A O 1
ATOM 676 N N . THR A 1 97 ? -11.470 9.220 6.095 1.00 97.06 97 THR A N 1
ATOM 677 C CA . THR A 1 97 ? -10.815 9.967 5.020 1.00 97.06 97 THR A CA 1
ATOM 678 C C . THR A 1 97 ? -9.350 9.565 4.960 1.00 97.06 97 THR A C 1
ATOM 680 O O . THR A 1 97 ? -8.649 9.656 5.967 1.00 97.06 97 THR A O 1
ATOM 683 N N . TRP A 1 98 ? -8.868 9.173 3.783 1.00 94.75 98 TRP A N 1
ATOM 684 C CA . TRP A 1 98 ? -7.460 8.856 3.543 1.00 94.75 98 TRP A CA 1
ATOM 685 C C . TRP A 1 98 ? -6.916 9.837 2.527 1.00 94.75 98 TRP A C 1
ATOM 687 O O . TRP A 1 98 ? -7.456 9.951 1.437 1.00 94.75 98 TRP A O 1
ATOM 697 N N . ARG A 1 99 ? -5.856 10.562 2.874 1.00 92.19 99 ARG A N 1
ATOM 698 C CA . ARG A 1 99 ? -5.239 11.519 1.957 1.00 92.19 99 ARG A CA 1
ATOM 699 C C . ARG A 1 99 ? -4.040 10.878 1.278 1.00 92.19 99 ARG A C 1
ATOM 701 O O . ARG A 1 99 ? -3.117 10.421 1.948 1.00 92.19 99 ARG A O 1
ATOM 708 N N . SER A 1 100 ? -4.048 10.873 -0.048 1.00 87.00 100 SER A N 1
ATOM 709 C CA . SER A 1 100 ? -2.929 10.389 -0.845 1.00 87.00 100 SER A CA 1
ATOM 710 C C . SER A 1 100 ? -1.709 11.299 -0.652 1.00 87.00 100 SER A C 1
ATOM 712 O O . SER A 1 100 ? -1.807 12.514 -0.858 1.00 87.00 100 SER A O 1
ATOM 714 N N . PRO A 1 101 ? -0.540 10.741 -0.287 1.00 79.88 101 PRO A N 1
ATOM 715 C CA . PRO A 1 101 ? 0.688 11.517 -0.145 1.00 79.88 101 PRO A CA 1
ATOM 716 C C . PRO A 1 101 ? 1.300 11.916 -1.498 1.00 79.88 101 PRO A C 1
ATOM 718 O O . PRO A 1 101 ? 2.247 12.695 -1.522 1.00 79.88 101 PRO A O 1
ATOM 721 N N . TYR A 1 102 ? 0.792 11.383 -2.615 1.00 81.25 102 TYR A N 1
ATOM 722 C CA . TYR A 1 102 ? 1.379 11.577 -3.944 1.00 81.25 102 TYR A CA 1
ATOM 723 C C . TYR A 1 102 ? 0.731 12.720 -4.726 1.00 81.25 102 TYR A C 1
ATOM 725 O O . TYR A 1 102 ? 1.419 13.458 -5.424 1.00 81.25 102 TYR A O 1
ATOM 733 N N . ASP A 1 103 ? -0.586 12.868 -4.608 1.00 84.81 103 ASP A N 1
ATOM 734 C CA . ASP A 1 103 ? -1.386 13.829 -5.378 1.00 84.81 103 ASP A CA 1
ATOM 735 C C . ASP A 1 103 ? -2.334 14.658 -4.499 1.00 84.81 103 ASP A C 1
ATOM 737 O O . ASP A 1 103 ? -3.066 15.506 -5.005 1.00 84.81 103 ASP A O 1
ATOM 741 N N . SER A 1 104 ? -2.305 14.458 -3.175 1.00 83.88 104 SER A N 1
ATOM 742 C CA . SER A 1 104 ? -3.184 15.146 -2.225 1.00 83.88 104 SER A CA 1
ATOM 743 C C . SER A 1 104 ? -4.685 14.919 -2.471 1.00 83.88 104 SER A C 1
ATOM 745 O O . SER A 1 104 ? -5.504 15.694 -1.970 1.00 83.88 104 SER A O 1
ATOM 747 N N . ALA A 1 105 ? -5.074 13.875 -3.203 1.00 87.88 105 ALA A N 1
ATOM 748 C CA . ALA A 1 105 ? -6.471 13.463 -3.314 1.00 87.88 105 ALA A CA 1
ATOM 749 C C . ALA A 1 105 ? -6.963 12.777 -2.022 1.00 87.88 105 ALA A C 1
ATOM 751 O O . ALA A 1 105 ? -6.157 12.390 -1.170 1.00 87.88 105 ALA A O 1
ATOM 752 N N . THR A 1 106 ? -8.284 12.652 -1.866 1.00 86.19 106 THR A N 1
ATOM 753 C CA . THR A 1 106 ? -8.964 11.942 -0.763 1.00 86.19 106 THR A CA 1
ATOM 754 C C . THR A 1 106 ? -10.055 11.038 -1.283 1.00 86.19 106 THR A C 1
ATOM 756 O O . THR A 1 106 ? -10.745 11.507 -2.217 1.00 86.19 106 THR A O 1
#

Foldseek 3Di:
DDPPPPVVVVVVVVVVVVVVPDPDPDPFDPADDPPVVVVVVVVPDDDDPDDDCPPDDVVVPDPFPDPDDLHTPVLVVCVVQWAPFDADPSSDTPDTDHADSHPRDD